Protein AF-H1UV78-F1 (afdb_monomer_lite)

Radius of gyration: 22.27 Å; chains: 1; bounding box: 60×38×51 Å

Foldseek 3Di:
DDPVLQKDADDPVPDDDAPQQDQPDPSGKIFHFPLSLQLVVLVVVVVVVVCCLVPDPDDNVQDPVNDPDDPVNVVVVSVVVNVVCVVVPRRFTQIDGPDGSPPPRTDDDDDDCVVVVVVCVLQDQFPDDDDDPPPDDTGGDPCVSNPDNDDPVRNVPDPD

Structure (mmCIF, N/CA/C/O backbone):
data_AF-H1UV78-F1
#
_entry.id   AF-H1UV78-F1
#
loop_
_atom_site.group_PDB
_atom_site.id
_atom_site.type_symbol
_atom_site.label_atom_id
_atom_site.label_alt_id
_atom_site.label_comp_id
_atom_site.label_asym_id
_atom_site.label_entity_id
_atom_site.label_seq_id
_atom_site.pdbx_PDB_ins_code
_atom_site.Cartn_x
_atom_site.Cartn_y
_atom_site.Cartn_z
_atom_site.occupancy
_atom_site.B_iso_or_equiv
_atom_site.auth_seq_id
_atom_site.auth_comp_id
_atom_site.auth_asym_id
_atom_site.auth_atom_id
_atom_site.pdbx_PDB_model_num
ATOM 1 N N . MET A 1 1 ? 15.532 -3.246 5.639 1.00 78.56 1 MET A N 1
ATOM 2 C CA . MET A 1 1 ? 15.891 -2.815 4.268 1.00 78.56 1 MET A CA 1
ATOM 3 C C . MET A 1 1 ? 17.252 -3.389 3.909 1.00 78.56 1 MET A C 1
ATOM 5 O O . MET A 1 1 ? 18.094 -3.416 4.802 1.00 78.56 1 MET A O 1
ATOM 9 N N . PRO A 1 2 ? 17.474 -3.851 2.664 1.00 84.12 2 PRO A N 1
ATOM 10 C CA . PRO A 1 2 ? 18.789 -4.313 2.221 1.00 84.12 2 PRO A CA 1
ATOM 11 C C . PRO A 1 2 ? 19.801 -3.158 2.177 1.00 84.12 2 PRO A C 1
ATOM 13 O O . PRO A 1 2 ? 19.423 -1.979 2.207 1.00 84.12 2 PRO A O 1
ATOM 16 N N . LEU A 1 3 ? 21.091 -3.496 2.073 1.00 88.44 3 LEU A N 1
ATOM 17 C CA . LEU A 1 3 ? 22.138 -2.515 1.772 1.00 88.44 3 LEU A CA 1
ATOM 18 C C . LEU A 1 3 ? 21.768 -1.725 0.504 1.00 88.44 3 LEU A C 1
ATOM 20 O O . LEU A 1 3 ? 21.131 -2.249 -0.407 1.00 88.44 3 LEU A O 1
ATOM 24 N N . GLY A 1 4 ? 22.100 -0.433 0.480 1.00 86.25 4 GLY A N 1
ATOM 25 C CA . GLY A 1 4 ? 21.689 0.469 -0.603 1.00 86.25 4 GLY A CA 1
ATOM 26 C C . GLY A 1 4 ? 20.214 0.890 -0.563 1.00 86.25 4 GLY A C 1
ATOM 27 O O . GLY A 1 4 ? 19.775 1.622 -1.440 1.00 86.25 4 GLY A O 1
ATOM 28 N N . ARG A 1 5 ? 19.439 0.479 0.456 1.00 88.38 5 ARG A N 1
ATOM 29 C CA . ARG A 1 5 ? 18.028 0.873 0.660 1.00 88.38 5 ARG A CA 1
ATOM 30 C C . ARG A 1 5 ? 17.091 0.477 -0.491 1.00 88.38 5 ARG A C 1
ATOM 32 O O . ARG A 1 5 ? 15.990 0.998 -0.563 1.00 88.38 5 ARG A O 1
ATOM 39 N N . GLY A 1 6 ? 17.503 -0.456 -1.353 1.00 87.44 6 GLY A N 1
ATOM 40 C CA . GLY A 1 6 ? 16.738 -0.869 -2.535 1.00 87.44 6 GLY A CA 1
ATOM 41 C C . GLY A 1 6 ? 16.833 0.089 -3.727 1.00 87.44 6 GLY A C 1
ATOM 42 O O . GLY A 1 6 ? 16.040 -0.038 -4.660 1.00 87.44 6 GLY A O 1
ATOM 43 N N . LEU A 1 7 ? 17.799 1.015 -3.696 1.00 86.44 7 LEU A N 1
ATOM 44 C CA . LEU A 1 7 ? 18.236 1.777 -4.861 1.00 86.44 7 LEU A CA 1
ATOM 45 C C . LEU A 1 7 ? 19.085 0.891 -5.771 1.00 86.44 7 LEU A C 1
ATOM 47 O O . LEU A 1 7 ? 20.021 0.234 -5.313 1.00 86.44 7 LEU A O 1
ATOM 51 N N . VAL A 1 8 ? 18.778 0.916 -7.061 1.00 85.81 8 VAL A N 1
ATOM 52 C CA . VAL A 1 8 ? 19.471 0.142 -8.089 1.00 85.81 8 VAL A CA 1
ATOM 53 C C . VAL A 1 8 ? 19.917 1.036 -9.237 1.00 85.81 8 VAL A C 1
ATOM 55 O O . VAL A 1 8 ? 19.320 2.075 -9.523 1.00 85.81 8 VAL A O 1
ATOM 58 N N . MET A 1 9 ? 20.984 0.605 -9.901 1.00 83.88 9 MET A N 1
ATOM 59 C CA . MET A 1 9 ? 21.423 1.168 -11.171 1.00 83.88 9 MET A CA 1
ATOM 60 C C . MET A 1 9 ? 20.539 0.645 -12.301 1.00 83.88 9 MET A C 1
ATOM 62 O O . MET A 1 9 ? 20.244 -0.547 -12.358 1.00 83.88 9 MET A O 1
ATOM 66 N N . VAL A 1 10 ? 20.148 1.529 -13.214 1.00 76.38 10 VAL A N 1
ATOM 67 C CA . VAL A 1 10 ? 19.305 1.215 -14.367 1.00 76.38 10 VAL A CA 1
ATOM 68 C C . VAL A 1 10 ? 20.146 1.318 -15.637 1.00 76.38 10 VAL A C 1
ATOM 70 O O . VAL A 1 10 ? 20.710 2.368 -15.941 1.00 76.38 10 VAL A O 1
ATOM 73 N N . ASN A 1 11 ? 20.242 0.212 -16.379 1.00 68.62 11 ASN A N 1
ATOM 74 C CA . ASN A 1 11 ? 20.959 0.131 -17.655 1.00 68.62 11 ASN A CA 1
ATOM 75 C C . ASN A 1 11 ? 19.970 0.018 -18.835 1.00 68.62 11 ASN A C 1
ATOM 77 O O . ASN A 1 11 ? 18.869 -0.504 -18.671 1.00 68.62 11 ASN A O 1
ATOM 81 N N . ARG A 1 12 ? 20.386 0.452 -20.035 1.00 60.41 12 ARG A N 1
ATOM 82 C CA . ARG A 1 12 ? 19.584 0.527 -21.278 1.00 60.41 12 ARG A CA 1
ATOM 83 C C . ARG A 1 12 ? 18.945 -0.796 -21.704 1.00 60.41 12 ARG A C 1
ATOM 85 O O . ARG A 1 12 ? 17.965 -0.780 -22.430 1.00 60.41 12 ARG A O 1
ATOM 92 N N . THR A 1 13 ? 19.511 -1.929 -21.305 1.00 59.31 13 THR A N 1
ATOM 93 C CA . THR A 1 13 ? 19.065 -3.258 -21.745 1.00 59.31 13 THR A CA 1
ATOM 94 C C . THR A 1 13 ? 17.931 -3.840 -20.902 1.00 59.31 13 THR A C 1
ATOM 96 O O . THR A 1 13 ? 17.348 -4.843 -21.302 1.00 59.31 13 THR A O 1
ATOM 99 N N . GLY A 1 14 ? 17.639 -3.254 -19.734 1.00 57.94 14 GLY A N 1
ATOM 100 C CA . GLY A 1 14 ? 16.737 -3.845 -18.740 1.00 57.94 14 GLY A CA 1
ATOM 101 C C . GLY A 1 14 ? 15.337 -3.238 -18.664 1.00 57.94 14 GLY A C 1
ATOM 102 O O . GLY A 1 14 ? 14.478 -3.832 -18.021 1.00 57.94 14 GLY A O 1
ATOM 103 N N . LEU A 1 15 ? 15.092 -2.078 -19.280 1.00 64.25 15 LEU A N 1
ATOM 104 C CA . LEU A 1 15 ? 13.792 -1.402 -19.251 1.00 64.25 15 LEU A CA 1
ATOM 105 C C . LEU A 1 15 ? 13.468 -0.822 -20.637 1.00 64.25 15 LEU A C 1
ATOM 107 O O . LEU A 1 15 ? 14.372 -0.276 -21.274 1.00 64.25 15 LEU A O 1
ATOM 111 N N . PRO A 1 16 ? 12.211 -0.920 -21.111 1.00 64.44 16 PRO A N 1
ATOM 112 C CA . PRO A 1 16 ? 11.776 -0.225 -22.323 1.00 64.44 16 PRO A CA 1
ATOM 113 C C . PRO A 1 16 ? 11.930 1.297 -22.164 1.00 64.44 16 PRO A C 1
ATOM 115 O O . PRO A 1 16 ? 12.086 1.799 -21.049 1.00 64.44 16 PRO A O 1
ATOM 118 N N . GLU A 1 17 ? 11.883 2.048 -23.268 1.00 66.62 17 GLU A N 1
ATOM 119 C CA . GLU A 1 17 ? 11.809 3.510 -23.192 1.00 66.62 17 GLU A CA 1
ATOM 120 C C . GLU A 1 17 ? 10.571 3.912 -22.384 1.00 66.62 17 GLU A C 1
ATOM 122 O O . GLU A 1 17 ? 9.438 3.611 -22.758 1.00 66.62 17 GLU A O 1
ATOM 127 N N . MET A 1 18 ? 10.805 4.563 -21.247 1.00 69.06 18 MET A N 1
ATOM 128 C CA . MET A 1 18 ? 9.764 4.972 -20.317 1.00 69.06 18 MET A CA 1
ATOM 129 C C . MET A 1 18 ? 9.799 6.496 -20.121 1.00 69.06 18 MET A C 1
ATOM 131 O O . MET A 1 18 ? 10.889 7.078 -20.057 1.00 69.06 18 MET A O 1
ATOM 135 N N . PRO A 1 19 ? 8.637 7.165 -20.003 1.00 69.38 19 PRO A N 1
ATOM 136 C CA . PRO A 1 19 ? 8.569 8.619 -19.856 1.00 69.38 19 PRO A CA 1
ATOM 137 C C . PRO A 1 19 ? 9.396 9.144 -18.670 1.00 69.38 19 PRO A C 1
ATOM 139 O O . PRO A 1 19 ? 9.213 8.715 -17.542 1.00 69.38 19 PRO A O 1
ATOM 142 N N . GLY A 1 20 ? 10.288 10.112 -18.891 1.00 70.62 20 GLY A N 1
ATOM 143 C CA . GLY A 1 20 ? 11.058 10.753 -17.811 1.00 70.62 20 GLY A CA 1
ATOM 144 C C . GLY A 1 20 ? 12.312 9.999 -17.340 1.00 70.62 20 GLY A C 1
ATOM 145 O O . GLY A 1 20 ? 13.004 10.485 -16.443 1.00 70.62 20 GLY A O 1
ATOM 146 N N . LEU A 1 21 ? 12.649 8.854 -17.945 1.00 73.06 21 LEU A N 1
ATOM 147 C CA . LEU A 1 21 ? 13.924 8.174 -17.711 1.00 73.06 21 LEU A CA 1
ATOM 148 C C . LEU A 1 21 ? 15.064 8.917 -18.433 1.00 73.06 21 LEU A C 1
ATOM 150 O O . LEU A 1 21 ? 15.187 8.851 -19.655 1.00 73.06 21 LEU A O 1
ATOM 154 N N . ASN A 1 22 ? 15.933 9.603 -17.684 1.00 72.88 22 ASN A N 1
ATOM 155 C CA . ASN A 1 22 ? 17.093 10.294 -18.254 1.00 72.88 22 ASN A CA 1
ATOM 156 C C . ASN A 1 22 ? 18.362 9.423 -18.204 1.00 72.88 22 ASN A C 1
ATOM 158 O O . ASN A 1 22 ? 19.088 9.388 -17.209 1.00 72.88 22 ASN A O 1
ATOM 162 N N . MET A 1 23 ? 18.656 8.755 -19.321 1.00 72.25 23 MET A N 1
ATOM 163 C CA . MET A 1 23 ? 19.845 7.908 -19.486 1.00 72.25 23 MET A CA 1
ATOM 164 C C . MET A 1 23 ? 21.146 8.684 -19.753 1.00 72.25 23 MET A C 1
ATOM 166 O O . MET A 1 23 ? 22.204 8.065 -19.857 1.00 72.25 23 MET A O 1
ATOM 170 N N . SER A 1 24 ? 21.089 10.013 -19.874 1.00 72.25 24 SER A N 1
ATOM 171 C CA . SER A 1 24 ? 22.246 10.873 -20.175 1.00 72.25 24 SER A CA 1
ATOM 172 C C . SER A 1 24 ? 23.005 11.336 -18.924 1.00 72.25 24 SER A C 1
ATOM 174 O O . SER A 1 24 ? 24.003 12.045 -19.034 1.00 72.25 24 SER A O 1
ATOM 176 N N . SER A 1 25 ? 22.550 10.950 -17.727 1.00 67.00 25 SER A N 1
ATOM 177 C CA . SER A 1 25 ? 23.242 11.236 -16.466 1.00 67.00 25 SER A CA 1
ATOM 178 C C . SER A 1 25 ? 24.658 10.623 -16.452 1.00 67.00 25 SER A C 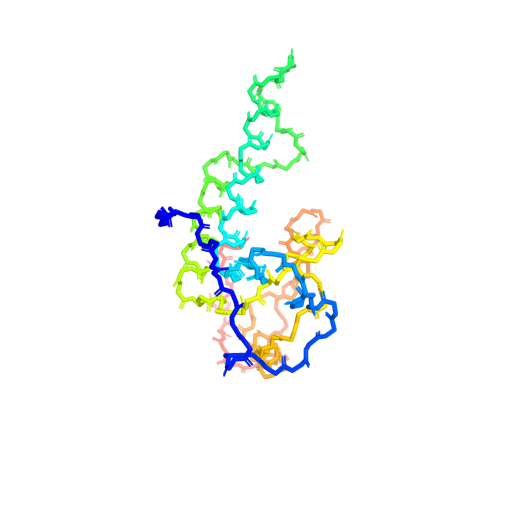1
ATOM 180 O O . SER A 1 25 ? 24.796 9.439 -16.766 1.00 67.00 25 SER A O 1
ATOM 182 N N . PRO A 1 26 ? 25.709 11.352 -16.010 1.00 56.94 26 PRO A N 1
ATOM 183 C CA . PRO A 1 26 ? 27.086 10.839 -15.927 1.00 56.94 26 PRO A CA 1
ATOM 184 C C . PRO A 1 26 ? 27.245 9.607 -15.030 1.00 56.94 26 PRO A C 1
ATOM 186 O O . PRO A 1 26 ? 28.194 8.843 -15.172 1.00 56.94 26 PRO A O 1
ATOM 189 N N . ARG A 1 27 ? 26.319 9.424 -14.082 1.00 58.56 27 ARG A N 1
ATOM 190 C CA . ARG A 1 27 ? 26.265 8.260 -13.194 1.00 58.56 27 ARG A CA 1
ATOM 191 C C . ARG A 1 27 ? 25.358 7.151 -13.725 1.00 58.56 27 ARG A C 1
ATOM 193 O O . ARG A 1 27 ? 25.214 6.159 -13.034 1.00 58.56 27 ARG A O 1
ATOM 200 N N . GLY A 1 28 ? 24.758 7.293 -14.907 1.00 65.44 28 GLY A N 1
ATOM 201 C CA . GLY A 1 28 ? 23.647 6.460 -15.369 1.00 65.44 28 GLY A CA 1
ATOM 202 C C . GLY A 1 28 ? 22.326 6.818 -14.679 1.00 65.44 28 GLY A C 1
ATOM 203 O O . GLY A 1 28 ? 22.278 7.675 -13.790 1.00 65.44 28 GLY A O 1
ATOM 204 N N . ALA A 1 29 ? 21.239 6.170 -15.100 1.00 76.12 29 ALA A N 1
ATOM 205 C CA . ALA A 1 29 ? 19.966 6.263 -14.399 1.00 76.12 29 ALA A CA 1
ATOM 206 C C . ALA A 1 29 ? 19.996 5.372 -13.147 1.00 76.12 29 ALA A C 1
ATOM 208 O 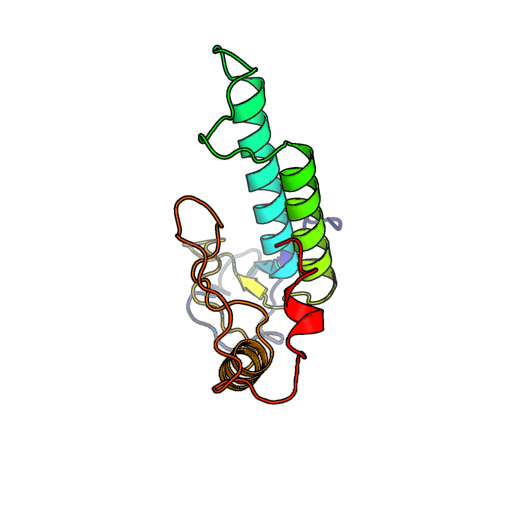O . ALA A 1 29 ? 20.606 4.303 -13.135 1.00 76.12 29 ALA A O 1
ATOM 209 N N . SER A 1 30 ? 19.333 5.809 -12.082 1.00 80.56 30 SER A N 1
ATOM 210 C CA . SER A 1 30 ? 19.127 5.009 -10.872 1.00 80.56 30 SER A CA 1
ATOM 211 C C . SER A 1 30 ? 17.655 5.037 -10.499 1.00 80.56 30 SER A C 1
ATOM 213 O O . SER A 1 30 ? 16.937 5.939 -10.928 1.00 80.56 30 SER A O 1
ATOM 215 N N . GLY A 1 31 ? 17.190 4.065 -9.726 1.00 83.44 31 GLY A N 1
ATOM 216 C CA . GLY A 1 31 ? 15.792 3.990 -9.322 1.00 83.44 31 GLY A CA 1
ATOM 217 C C . GLY A 1 31 ? 15.596 3.226 -8.028 1.00 83.44 31 GLY A C 1
ATOM 218 O O . GLY A 1 31 ? 16.473 2.474 -7.603 1.00 83.44 31 GLY A O 1
ATOM 219 N N . TRP A 1 32 ? 14.450 3.432 -7.393 1.00 86.38 32 TRP A N 1
ATOM 220 C CA . TRP A 1 32 ? 13.998 2.582 -6.298 1.00 86.38 32 TRP A CA 1
ATOM 221 C C . TRP A 1 32 ? 13.272 1.370 -6.861 1.00 86.38 32 TRP A C 1
ATOM 223 O O . TRP A 1 32 ? 12.548 1.475 -7.842 1.00 86.38 32 TRP A O 1
ATOM 233 N N . THR A 1 33 ? 13.416 0.222 -6.215 1.00 88.88 33 THR A N 1
ATOM 234 C CA . THR A 1 33 ? 12.422 -0.846 -6.383 1.00 88.88 33 THR A CA 1
ATOM 235 C C . THR A 1 33 ? 11.140 -0.463 -5.638 1.00 88.88 33 THR A C 1
ATOM 237 O O . THR A 1 33 ? 11.214 0.080 -4.531 1.00 88.88 33 THR A O 1
ATOM 240 N N . GLY A 1 34 ? 9.971 -0.745 -6.217 1.00 90.19 34 GLY A N 1
ATOM 241 C CA . GLY A 1 34 ? 8.667 -0.382 -5.654 1.00 90.19 34 GLY A CA 1
ATOM 242 C C . GLY A 1 34 ? 8.494 -0.875 -4.217 1.00 90.19 34 GLY A C 1
ATOM 243 O O . GLY A 1 34 ? 8.142 -0.096 -3.338 1.00 90.19 34 GLY A O 1
ATOM 244 N N . ILE A 1 35 ? 8.876 -2.122 -3.924 1.00 93.88 35 ILE A N 1
ATOM 245 C CA . ILE A 1 35 ? 8.877 -2.690 -2.567 1.00 93.88 35 ILE A CA 1
ATOM 246 C C . ILE A 1 35 ? 9.725 -1.862 -1.598 1.00 93.88 35 ILE A C 1
ATOM 248 O O . ILE A 1 35 ? 9.318 -1.609 -0.464 1.00 93.88 35 ILE A O 1
ATOM 252 N N . ALA A 1 36 ? 10.906 -1.420 -2.027 1.00 93.44 36 ALA A N 1
ATOM 253 C CA . ALA A 1 36 ? 11.777 -0.625 -1.181 1.00 93.44 36 ALA A CA 1
ATOM 254 C C . ALA A 1 36 ? 11.175 0.756 -0.905 1.00 93.44 36 ALA A C 1
ATOM 256 O O . ALA A 1 36 ? 11.226 1.234 0.230 1.00 93.44 36 ALA A O 1
ATOM 257 N N . HIS A 1 37 ? 10.564 1.370 -1.918 1.00 91.31 37 HIS A N 1
ATOM 258 C CA . HIS A 1 37 ? 9.897 2.653 -1.761 1.00 91.31 37 HIS A CA 1
ATOM 259 C C . HIS A 1 37 ? 8.641 2.540 -0.876 1.00 91.31 37 HIS A C 1
ATOM 261 O O . HIS A 1 37 ? 8.474 3.323 0.056 1.00 91.31 37 HIS A O 1
ATOM 267 N N . GLN A 1 38 ? 7.820 1.503 -1.062 1.00 94.38 38 GLN A N 1
ATOM 268 C CA . GLN A 1 38 ? 6.644 1.211 -0.233 1.00 94.38 38 GLN A CA 1
ATOM 269 C C . GLN A 1 38 ? 7.013 1.005 1.242 1.00 94.38 38 GLN A C 1
ATOM 271 O O . GLN A 1 38 ? 6.399 1.606 2.124 1.00 94.38 38 GLN A O 1
ATOM 276 N N . LEU A 1 39 ? 8.046 0.202 1.528 1.00 95.94 39 LEU A N 1
ATOM 277 C CA . LEU A 1 39 ? 8.527 -0.016 2.897 1.00 95.94 39 LEU A CA 1
ATOM 278 C C . LEU A 1 39 ? 9.117 1.258 3.515 1.00 95.94 39 LEU A C 1
ATOM 280 O O . LEU A 1 39 ? 8.913 1.504 4.706 1.00 95.94 39 LEU A O 1
ATOM 284 N N . HIS A 1 40 ? 9.827 2.069 2.723 1.00 93.12 40 HIS A N 1
ATOM 285 C CA . HIS A 1 40 ? 10.327 3.369 3.166 1.00 93.12 40 HIS A CA 1
ATOM 286 C C . HIS A 1 40 ? 9.170 4.283 3.584 1.00 93.12 40 HIS A C 1
ATOM 288 O O . HIS A 1 40 ? 9.169 4.775 4.711 1.00 93.12 40 HIS A O 1
ATOM 294 N N . CYS A 1 41 ? 8.160 4.449 2.728 1.00 92.38 41 CYS A N 1
ATOM 295 C CA . CYS A 1 41 ? 6.989 5.275 3.014 1.00 92.38 41 CYS A CA 1
ATOM 296 C C . CYS A 1 41 ? 6.215 4.769 4.237 1.00 92.38 41 CYS A C 1
ATOM 298 O O . CYS A 1 41 ? 5.896 5.556 5.129 1.00 92.38 41 CYS A O 1
ATOM 300 N N . LEU A 1 42 ? 5.975 3.458 4.335 1.00 96.12 42 LEU A N 1
ATOM 301 C CA . LEU A 1 42 ? 5.279 2.865 5.477 1.00 96.12 42 LEU A CA 1
ATOM 302 C C . LEU A 1 42 ? 5.992 3.183 6.798 1.00 96.12 42 LEU A C 1
ATOM 304 O O . LEU A 1 42 ? 5.363 3.655 7.745 1.00 96.12 42 LEU A O 1
ATOM 308 N N . TYR A 1 43 ? 7.311 2.986 6.850 1.00 94.62 43 TYR A N 1
ATOM 309 C CA . TYR A 1 43 ? 8.094 3.286 8.046 1.00 94.62 43 TYR A CA 1
ATOM 310 C C . TYR A 1 43 ? 8.133 4.790 8.356 1.00 94.62 43 TYR A C 1
ATOM 312 O O . TYR A 1 43 ? 8.006 5.173 9.518 1.00 94.62 43 TYR A O 1
ATOM 320 N N . SER A 1 44 ? 8.246 5.644 7.334 1.00 93.56 44 SER A N 1
ATOM 321 C CA . SER A 1 44 ? 8.224 7.103 7.494 1.00 93.56 44 SER A CA 1
ATOM 322 C C . SER A 1 44 ? 6.906 7.593 8.101 1.00 93.56 44 SER A C 1
ATOM 324 O O . SER A 1 44 ? 6.933 8.414 9.015 1.00 93.56 44 SER A O 1
ATOM 326 N N . THR A 1 45 ? 5.756 7.053 7.672 1.00 94.94 45 THR A N 1
ATOM 327 C CA . THR A 1 45 ? 4.452 7.413 8.269 1.00 94.94 45 THR A CA 1
ATOM 3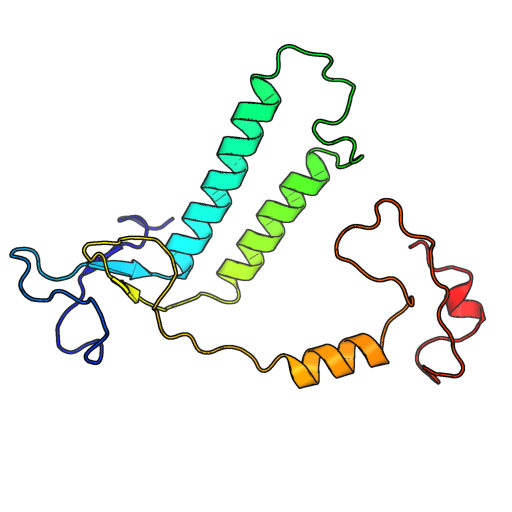28 C C . THR A 1 45 ? 4.346 6.984 9.731 1.00 94.94 45 THR A C 1
ATOM 330 O O . THR A 1 45 ? 3.894 7.767 10.565 1.00 94.94 45 THR A O 1
ATOM 333 N N . LYS A 1 46 ? 4.826 5.776 10.062 1.00 93.50 46 LYS A N 1
ATOM 334 C CA . LYS A 1 46 ? 4.897 5.294 11.446 1.00 93.50 46 LYS A CA 1
ATOM 335 C C . LYS A 1 46 ? 5.755 6.219 12.308 1.00 93.50 46 LYS A C 1
ATOM 337 O O . LYS A 1 46 ? 5.341 6.590 13.402 1.00 93.50 46 LYS A O 1
ATOM 342 N N . HIS A 1 47 ? 6.937 6.597 11.821 1.00 90.31 47 HIS A N 1
ATOM 343 C CA . HIS A 1 47 ? 7.853 7.467 12.558 1.00 90.31 47 HIS A CA 1
ATOM 344 C C . HIS A 1 47 ? 7.240 8.848 12.808 1.00 90.31 47 HIS A C 1
ATOM 346 O O . HIS A 1 47 ? 7.176 9.286 13.951 1.00 90.31 47 HIS A O 1
ATOM 352 N N . ALA A 1 48 ? 6.698 9.482 11.763 1.00 90.06 48 ALA A N 1
ATOM 353 C CA . ALA A 1 48 ? 6.051 10.786 11.874 1.00 90.06 48 ALA A CA 1
ATOM 354 C C . ALA A 1 48 ? 4.857 10.765 12.843 1.00 90.06 48 ALA A C 1
ATOM 356 O O . ALA A 1 48 ? 4.678 11.696 13.627 1.00 90.06 48 ALA A O 1
ATOM 357 N N . PHE A 1 49 ? 4.059 9.689 12.839 1.00 89.94 49 PHE A N 1
ATOM 358 C CA . PHE A 1 49 ? 2.983 9.519 13.815 1.00 89.94 49 PHE A CA 1
ATOM 359 C C . PHE A 1 49 ? 3.517 9.483 15.251 1.00 89.94 49 PHE A C 1
ATOM 361 O O . PHE A 1 49 ? 2.970 10.162 16.116 1.00 89.94 49 PHE A O 1
ATOM 368 N N . TYR A 1 50 ? 4.576 8.714 15.518 1.00 86.94 50 TYR A N 1
ATOM 369 C CA . TYR A 1 50 ? 5.137 8.614 16.864 1.00 86.94 50 TYR A CA 1
ATOM 370 C C . TYR A 1 50 ? 5.805 9.907 17.330 1.00 86.94 50 TYR A C 1
ATOM 372 O O . TYR A 1 50 ? 5.656 10.264 18.499 1.00 86.94 50 TYR A O 1
ATOM 380 N N . ASP A 1 51 ? 6.455 10.641 16.426 1.00 87.38 51 ASP A N 1
ATOM 381 C CA . ASP A 1 51 ? 6.983 11.973 16.722 1.00 87.38 51 ASP A CA 1
ATOM 382 C C . ASP A 1 51 ? 5.855 12.912 17.169 1.00 87.38 51 ASP A C 1
ATOM 384 O O . ASP A 1 51 ? 5.974 13.581 18.194 1.00 87.38 51 ASP A O 1
ATOM 388 N N . LEU A 1 52 ? 4.723 12.918 16.456 1.00 84.75 52 LEU A N 1
ATOM 389 C CA . LEU A 1 52 ? 3.542 13.702 16.833 1.00 84.75 52 LEU A CA 1
ATOM 390 C C . LEU A 1 52 ? 2.908 13.211 18.141 1.00 84.75 52 LEU A C 1
ATOM 392 O O . LEU A 1 52 ? 2.520 14.022 18.983 1.00 84.75 52 LEU A O 1
ATOM 396 N N . TYR A 1 53 ? 2.805 11.893 18.325 1.00 82.94 53 TYR A N 1
ATOM 397 C CA . TYR A 1 53 ? 2.185 11.283 19.498 1.00 82.94 53 TYR A CA 1
ATOM 398 C C . TYR A 1 53 ? 2.952 11.619 20.782 1.00 82.94 53 TYR A C 1
ATOM 400 O O . TYR A 1 53 ? 2.354 12.040 21.774 1.00 82.94 53 TYR A O 1
ATOM 408 N N . TYR A 1 54 ? 4.279 11.458 20.771 1.00 81.69 54 TYR A N 1
ATOM 409 C CA . TYR A 1 54 ? 5.109 11.661 21.959 1.00 81.69 54 TYR A CA 1
ATOM 410 C C . TYR A 1 54 ? 5.445 13.130 22.232 1.00 81.69 54 TYR A C 1
ATOM 412 O O . TYR A 1 54 ? 5.531 13.499 23.405 1.00 81.69 54 TYR A O 1
ATOM 420 N N . ASN A 1 55 ? 5.560 13.975 21.200 1.00 82.62 55 ASN A N 1
ATOM 421 C CA . ASN A 1 55 ? 5.803 15.416 21.368 1.00 82.62 55 ASN A CA 1
ATOM 422 C C . ASN A 1 55 ? 4.535 16.220 21.705 1.00 82.62 55 ASN A C 1
ATOM 424 O O . ASN A 1 55 ? 4.581 17.447 21.810 1.00 82.62 55 ASN A O 1
ATOM 428 N N . ARG A 1 56 ? 3.391 15.557 21.896 1.00 78.81 56 ARG A N 1
ATOM 429 C CA . ARG A 1 56 ? 2.142 16.208 22.295 1.00 78.81 56 ARG A CA 1
ATOM 430 C C . ARG A 1 56 ? 2.237 16.747 23.730 1.00 78.81 56 ARG A C 1
ATOM 432 O O . ARG A 1 56 ? 2.510 16.003 24.670 1.00 78.81 56 ARG A O 1
ATOM 439 N N . THR A 1 57 ? 1.928 18.033 23.900 1.00 72.62 57 THR A N 1
ATOM 440 C CA . THR A 1 57 ? 1.965 18.762 25.186 1.00 72.62 57 THR A CA 1
ATOM 441 C C . THR A 1 57 ? 0.650 18.727 25.980 1.00 72.62 57 THR A C 1
ATOM 443 O O . THR A 1 57 ? 0.587 19.275 27.076 1.00 72.62 57 THR A O 1
ATOM 446 N N . GLY A 1 58 ? -0.403 18.100 25.444 1.00 69.75 58 GLY A N 1
ATOM 447 C CA . GLY A 1 58 ? -1.740 18.042 26.051 1.00 69.75 58 GLY A CA 1
ATOM 448 C C . GLY A 1 58 ? -2.060 16.737 26.789 1.00 69.75 58 GLY A C 1
ATOM 449 O O . GLY A 1 58 ? -1.205 15.871 26.964 1.00 69.75 58 GLY A O 1
ATOM 450 N N . ASP A 1 59 ? -3.327 16.591 27.187 1.00 70.81 59 ASP A N 1
ATOM 451 C CA . ASP A 1 59 ? -3.851 15.405 27.869 1.00 70.81 59 ASP A CA 1
ATOM 452 C C . ASP A 1 59 ? -3.643 14.126 27.036 1.00 70.81 59 ASP A C 1
ATOM 454 O O . ASP A 1 59 ? -4.230 13.946 25.964 1.00 70.81 59 ASP A O 1
ATOM 458 N N . LYS A 1 60 ? -2.786 13.236 27.549 1.00 70.25 60 LY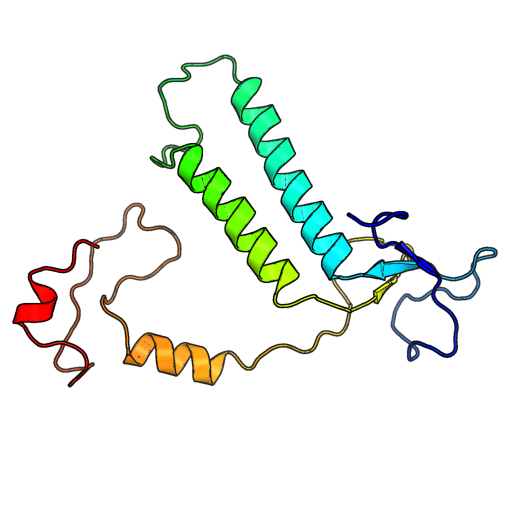S A N 1
ATOM 459 C CA . LYS A 1 60 ? -2.433 11.952 26.928 1.00 70.25 60 LYS A CA 1
ATOM 460 C C . LYS A 1 60 ? -3.512 10.881 27.113 1.00 70.25 60 LYS A C 1
ATOM 462 O O . LYS A 1 60 ? -3.390 9.816 26.519 1.00 70.25 60 LYS A O 1
ATOM 467 N N . THR A 1 61 ? -4.542 11.147 27.919 1.00 69.50 61 THR A N 1
ATOM 468 C CA . THR A 1 61 ? -5.675 10.232 28.127 1.00 69.50 61 THR A CA 1
ATOM 469 C C . THR A 1 61 ? -6.733 10.350 27.029 1.00 69.50 61 THR A C 1
ATOM 471 O O . THR A 1 61 ? -7.484 9.406 26.799 1.00 69.50 61 THR A O 1
ATOM 474 N N . GLN A 1 62 ? -6.754 11.468 26.293 1.00 69.75 62 GLN A N 1
ATOM 475 C CA . GLN A 1 62 ? -7.651 11.666 25.157 1.00 69.75 62 GLN A CA 1
ATOM 476 C C . GLN A 1 62 ? -7.022 11.143 23.856 1.00 69.75 62 GLN A C 1
ATOM 478 O O . GLN A 1 62 ? -5.872 11.500 23.553 1.00 69.75 62 GLN A O 1
ATOM 483 N N . PRO A 1 63 ? -7.757 10.361 23.044 1.00 68.38 63 PRO A N 1
ATOM 484 C CA . PRO A 1 63 ? -7.258 9.873 21.763 1.00 68.38 63 PRO A CA 1
ATOM 485 C C . PRO A 1 63 ? -6.896 11.027 20.819 1.00 68.38 63 PRO A C 1
ATOM 487 O O . PRO A 1 63 ? -7.584 12.045 20.763 1.00 68.38 63 PRO A O 1
ATOM 490 N N . LEU A 1 64 ? -5.816 10.856 20.048 1.00 68.31 64 LEU A N 1
ATOM 491 C CA . LEU A 1 64 ? -5.238 11.921 19.214 1.00 68.31 64 LEU A CA 1
ATOM 492 C C . LEU A 1 64 ? -6.166 12.412 18.091 1.00 68.31 64 LEU A C 1
ATOM 494 O O . LEU A 1 64 ? -6.091 13.578 17.720 1.00 68.31 64 LEU A O 1
ATOM 498 N N . PHE A 1 65 ? -7.048 11.548 17.580 1.00 67.00 65 PHE A N 1
ATOM 499 C CA . PHE A 1 65 ? -7.972 11.879 16.486 1.00 67.00 65 PHE A CA 1
ATOM 500 C C . PHE A 1 65 ? -9.451 11.668 16.847 1.00 67.00 65 PHE A C 1
ATOM 502 O O . PHE A 1 65 ? -10.275 11.512 15.954 1.00 67.00 65 PHE A O 1
ATOM 509 N N . GLY A 1 66 ? -9.806 11.592 18.138 1.00 61.16 66 GLY A N 1
ATOM 510 C CA . GLY A 1 66 ? -11.190 11.297 18.563 1.00 61.16 66 GLY A CA 1
ATOM 511 C C . GLY A 1 66 ? -11.677 9.888 18.189 1.00 61.16 66 GLY A C 1
ATOM 512 O O . GLY A 1 66 ? -12.822 9.526 18.432 1.00 61.16 66 GLY A O 1
ATOM 513 N N . VAL A 1 67 ? -10.792 9.083 17.612 1.00 59.75 67 VAL A N 1
ATOM 514 C CA . VAL A 1 67 ? -11.003 7.684 17.271 1.00 59.75 67 VAL A CA 1
ATOM 515 C C . VAL A 1 67 ? -10.370 6.857 18.384 1.00 59.75 67 VAL A C 1
ATOM 517 O O . VAL A 1 67 ? -9.211 7.082 18.731 1.00 59.75 67 VAL A O 1
ATOM 520 N N . GLY A 1 68 ? -11.108 5.912 18.965 1.00 57.78 68 GLY A N 1
ATOM 521 C CA . GLY A 1 68 ? -10.630 5.039 20.050 1.00 57.78 68 GLY A CA 1
ATOM 522 C C . GLY A 1 68 ? -9.542 4.041 19.628 1.00 57.78 68 GLY A C 1
ATOM 523 O O . GLY A 1 68 ? -9.455 2.954 20.190 1.00 57.78 68 GLY A O 1
ATOM 524 N N . TRP A 1 69 ? -8.741 4.368 18.611 1.00 62.53 69 TRP A N 1
ATOM 525 C CA . TRP A 1 69 ? -7.679 3.513 18.108 1.00 62.53 69 TRP A CA 1
ATOM 526 C C . TRP A 1 69 ? -6.540 3.511 19.113 1.00 62.53 69 TRP A C 1
ATOM 528 O O . TRP A 1 69 ? -5.822 4.497 19.292 1.00 62.53 69 TRP A O 1
ATOM 538 N N . GLN A 1 70 ? -6.400 2.378 19.785 1.00 71.19 70 GLN A N 1
ATOM 539 C CA . GLN A 1 70 ? -5.315 2.140 20.717 1.00 71.19 70 GLN A CA 1
ATOM 540 C C . GLN A 1 70 ? -4.007 1.985 19.927 1.00 71.19 70 GLN A C 1
ATOM 542 O O . GLN A 1 70 ? -4.001 1.466 18.808 1.00 71.19 70 GLN A O 1
ATOM 547 N N . LEU A 1 71 ? -2.884 2.434 20.499 1.00 78.50 71 LEU A N 1
ATOM 548 C CA . LEU A 1 71 ? -1.553 2.340 19.876 1.00 78.50 71 LEU A CA 1
ATOM 549 C C . LEU A 1 71 ? -1.209 0.921 19.400 1.00 78.50 71 LEU A C 1
ATOM 551 O O . LEU A 1 71 ? -0.496 0.752 18.412 1.00 78.50 71 LEU A O 1
ATOM 555 N N . GLU A 1 72 ? -1.713 -0.089 20.105 1.00 82.19 72 GLU A N 1
ATOM 556 C CA . GLU A 1 72 ? -1.578 -1.495 19.737 1.00 82.19 72 GLU A CA 1
ATOM 557 C C . GLU A 1 72 ? -2.189 -1.792 18.362 1.00 82.19 72 GLU A C 1
ATOM 559 O O . GLU A 1 72 ? -1.522 -2.387 17.516 1.00 82.19 72 GLU A O 1
ATOM 564 N N . HIS A 1 73 ? -3.401 -1.295 18.096 1.00 84.12 73 HIS A N 1
ATOM 565 C CA . HIS A 1 73 ? -4.081 -1.489 16.817 1.00 84.12 73 HIS A CA 1
ATOM 566 C C . HIS A 1 73 ? -3.272 -0.862 15.672 1.00 84.12 73 HIS A C 1
ATOM 568 O O . HIS A 1 73 ? -3.027 -1.507 14.656 1.00 84.12 73 HIS A O 1
ATOM 574 N N . LEU A 1 74 ? -2.779 0.369 15.845 1.00 86.94 74 LEU A N 1
ATOM 575 C CA . LEU A 1 74 ? -1.958 1.027 14.823 1.00 86.94 74 LEU A CA 1
ATOM 576 C C . LEU A 1 74 ? -0.640 0.284 14.560 1.00 86.94 74 LEU A C 1
ATOM 578 O O . LEU A 1 74 ? -0.245 0.119 13.405 1.00 86.94 74 LEU A O 1
ATOM 582 N N . ASN A 1 75 ? 0.024 -0.213 15.608 1.00 88.81 75 ASN A N 1
ATOM 583 C CA . ASN A 1 75 ? 1.220 -1.043 15.453 1.00 88.81 75 ASN A CA 1
ATOM 584 C C . ASN A 1 75 ? 0.939 -2.316 14.660 1.00 88.81 75 ASN A C 1
ATOM 586 O O . ASN A 1 75 ? 1.703 -2.644 13.749 1.00 88.81 75 ASN A O 1
ATOM 590 N N . HIS A 1 76 ? -0.160 -2.997 14.982 1.00 92.12 76 HIS A N 1
ATOM 591 C CA . HIS A 1 76 ? -0.607 -4.158 14.231 1.00 92.12 76 HIS A CA 1
ATOM 592 C C . HIS A 1 76 ? -0.895 -3.800 12.764 1.00 92.12 76 HIS A C 1
ATOM 594 O O . HIS A 1 76 ? -0.419 -4.503 11.879 1.00 92.12 76 HIS A O 1
ATOM 600 N N . CYS A 1 77 ? -1.568 -2.677 12.478 1.00 91.81 77 CYS A N 1
ATOM 601 C CA . CYS A 1 77 ? -1.825 -2.224 11.105 1.00 91.81 77 CYS A CA 1
ATOM 602 C C . CYS A 1 77 ? -0.543 -1.976 10.308 1.00 91.81 77 CYS A C 1
ATOM 604 O O . CYS A 1 77 ? -0.423 -2.457 9.181 1.00 91.81 77 CYS A O 1
ATOM 606 N N . TRP A 1 78 ? 0.428 -1.243 10.865 1.00 95.69 78 TRP A N 1
ATOM 607 C CA . TRP A 1 78 ? 1.702 -1.024 10.175 1.00 95.69 78 TRP A CA 1
ATOM 608 C C . TRP A 1 78 ? 2.428 -2.341 9.908 1.00 95.69 78 TRP A C 1
ATOM 610 O O . TRP A 1 78 ? 2.982 -2.515 8.823 1.00 95.69 78 TRP A O 1
ATOM 620 N N . ASP A 1 79 ? 2.419 -3.283 10.854 1.00 96.31 79 ASP A N 1
ATOM 621 C CA . ASP A 1 79 ? 3.047 -4.582 10.624 1.00 96.31 79 ASP A CA 1
ATOM 622 C C . ASP A 1 79 ? 2.284 -5.427 9.591 1.00 96.31 79 ASP A C 1
ATOM 624 O O . ASP A 1 79 ? 2.904 -6.007 8.702 1.00 96.31 79 ASP A O 1
ATOM 628 N N . TYR A 1 80 ? 0.952 -5.422 9.622 1.00 97.06 80 TYR A N 1
ATOM 629 C CA . TYR A 1 80 ? 0.107 -6.107 8.643 1.00 97.06 80 TYR A CA 1
ATOM 630 C C . TYR A 1 80 ? 0.343 -5.595 7.213 1.00 97.06 80 TYR A C 1
ATOM 632 O O . TYR A 1 80 ? 0.535 -6.381 6.277 1.00 97.06 80 TYR A O 1
ATOM 640 N N . VAL A 1 81 ? 0.417 -4.273 7.028 1.00 97.75 81 VAL A N 1
ATOM 641 C CA . VAL A 1 81 ? 0.731 -3.671 5.722 1.00 97.75 81 VAL A CA 1
ATOM 642 C C . VAL A 1 81 ? 2.163 -4.010 5.297 1.00 97.75 81 VAL A C 1
ATOM 644 O O . VAL A 1 81 ? 2.389 -4.360 4.137 1.00 97.75 81 VAL A O 1
ATOM 647 N N . ARG A 1 82 ? 3.131 -3.997 6.226 1.00 97.31 82 ARG A N 1
ATOM 648 C CA . ARG A 1 82 ? 4.516 -4.425 5.956 1.00 97.31 82 ARG A CA 1
ATOM 649 C C . ARG A 1 82 ? 4.561 -5.871 5.460 1.00 97.31 82 ARG A C 1
ATOM 651 O O . ARG A 1 82 ? 5.239 -6.148 4.473 1.00 97.31 82 ARG A O 1
ATOM 658 N N . GLN A 1 83 ? 3.861 -6.784 6.132 1.00 97.44 83 GLN A N 1
ATOM 659 C CA . GLN A 1 83 ? 3.776 -8.190 5.729 1.00 97.44 83 GLN A CA 1
ATOM 660 C C . GLN A 1 83 ? 3.164 -8.321 4.331 1.00 97.44 83 GLN A C 1
ATOM 662 O O . GLN A 1 83 ? 3.727 -9.004 3.481 1.00 97.44 83 GLN A O 1
ATOM 667 N N . THR A 1 84 ? 2.083 -7.589 4.052 1.00 97.31 84 THR A N 1
ATOM 668 C CA . THR A 1 84 ? 1.417 -7.597 2.740 1.00 97.31 84 THR A CA 1
ATOM 669 C C . THR A 1 84 ? 2.348 -7.142 1.614 1.00 97.31 84 THR A C 1
ATOM 671 O O . THR A 1 84 ? 2.427 -7.819 0.586 1.00 97.31 84 THR A O 1
ATOM 674 N N . ILE A 1 85 ? 3.092 -6.047 1.825 1.00 96.69 85 ILE A N 1
ATOM 675 C CA . ILE A 1 85 ? 4.112 -5.546 0.885 1.00 96.69 85 ILE A CA 1
ATOM 676 C C . ILE A 1 85 ? 5.194 -6.606 0.645 1.00 96.69 85 ILE A C 1
ATOM 678 O O . ILE A 1 85 ? 5.613 -6.825 -0.487 1.00 96.69 85 ILE A O 1
ATOM 682 N N . MET A 1 86 ? 5.642 -7.296 1.697 1.00 94.50 86 MET A N 1
ATOM 683 C CA . MET A 1 86 ? 6.664 -8.339 1.569 1.00 94.50 86 MET A CA 1
ATOM 684 C C . MET A 1 86 ? 6.152 -9.604 0.866 1.00 94.50 86 MET A C 1
ATOM 686 O O . MET A 1 86 ? 6.919 -10.238 0.147 1.00 94.50 86 MET A O 1
ATOM 690 N N . CYS A 1 87 ? 4.880 -9.965 1.045 1.00 96.94 87 CYS A N 1
ATOM 691 C CA . CYS A 1 87 ? 4.257 -11.111 0.376 1.00 96.94 87 CYS A CA 1
ATOM 692 C C . CYS A 1 87 ? 3.902 -10.834 -1.092 1.00 96.94 87 CYS A C 1
ATOM 694 O O . CYS A 1 87 ? 3.853 -11.765 -1.891 1.00 96.94 87 CYS A O 1
ATOM 696 N N . ASN A 1 88 ? 3.650 -9.573 -1.454 1.00 95.19 88 ASN A N 1
ATOM 697 C CA . ASN A 1 88 ? 3.335 -9.145 -2.819 1.00 95.19 88 ASN A CA 1
ATOM 698 C C . ASN A 1 88 ? 4.306 -8.024 -3.234 1.00 95.19 88 ASN A C 1
ATOM 700 O O . ASN A 1 88 ? 3.886 -6.869 -3.337 1.00 95.19 88 ASN A O 1
ATOM 704 N N . PRO A 1 89 ? 5.602 -8.333 -3.427 1.00 92.62 89 PRO A N 1
ATOM 705 C CA . PRO A 1 89 ? 6.612 -7.315 -3.682 1.00 92.62 89 PRO A CA 1
ATOM 706 C C . PRO A 1 89 ? 6.343 -6.591 -5.005 1.00 92.62 89 PRO A C 1
ATOM 708 O O . PRO A 1 89 ? 6.295 -7.219 -6.063 1.00 92.62 89 PRO A O 1
ATOM 711 N N . ASP A 1 90 ? 6.229 -5.262 -4.963 1.00 91.00 90 ASP A N 1
ATOM 712 C CA . ASP A 1 90 ? 6.257 -4.448 -6.179 1.00 91.00 90 ASP A CA 1
ATOM 713 C C . ASP A 1 90 ? 7.697 -4.380 -6.710 1.00 91.00 90 ASP A C 1
ATOM 715 O O . ASP A 1 90 ? 8.582 -3.775 -6.102 1.00 91.00 90 ASP A O 1
ATOM 719 N N . LEU A 1 91 ? 7.951 -5.036 -7.840 1.00 88.50 91 LEU A N 1
ATOM 720 C CA . LEU A 1 91 ? 9.273 -5.079 -8.472 1.00 88.50 91 LEU A CA 1
ATOM 721 C C . LEU A 1 91 ? 9.474 -3.968 -9.512 1.00 88.50 91 LEU A C 1
ATOM 723 O O . LEU A 1 91 ? 10.511 -3.936 -10.174 1.00 88.50 91 LEU A O 1
ATOM 727 N N . THR A 1 92 ? 8.511 -3.053 -9.651 1.00 86.50 92 THR A N 1
ATOM 728 C CA . THR A 1 92 ? 8.618 -1.896 -10.546 1.00 86.50 92 THR A CA 1
ATOM 729 C C . THR A 1 92 ? 9.837 -1.060 -10.173 1.00 86.50 92 THR A C 1
ATOM 731 O O . THR A 1 92 ? 10.083 -0.797 -8.996 1.00 86.50 92 THR A O 1
ATOM 734 N N . VAL A 1 93 ? 10.616 -0.642 -11.171 1.00 84.06 93 VAL A N 1
ATOM 735 C CA . VAL A 1 93 ? 11.749 0.263 -10.961 1.00 84.06 93 VAL A CA 1
ATOM 736 C C . VAL A 1 93 ? 11.286 1.697 -11.176 1.00 84.06 93 VAL A C 1
ATOM 738 O O . VAL A 1 93 ? 10.927 2.090 -12.284 1.00 84.06 93 VAL A O 1
ATOM 741 N N . GLU A 1 94 ? 11.329 2.480 -10.108 1.00 83.31 94 GLU A N 1
ATOM 742 C CA . GLU A 1 94 ? 10.942 3.883 -10.074 1.00 83.31 94 GLU A CA 1
ATOM 743 C C . GLU A 1 94 ? 12.178 4.772 -10.264 1.00 83.31 94 GLU A C 1
ATOM 745 O O . GLU A 1 94 ? 12.949 4.988 -9.322 1.00 83.31 94 GLU A O 1
ATOM 750 N N . TRP A 1 95 ? 12.428 5.232 -11.495 1.00 77.75 95 TRP A N 1
ATOM 751 C CA . TRP A 1 95 ? 13.637 5.992 -11.828 1.00 77.75 95 TRP A CA 1
ATOM 752 C C . TRP A 1 95 ? 13.672 7.388 -11.201 1.00 77.75 95 TRP A C 1
ATOM 754 O O . TRP A 1 95 ? 12.686 8.108 -11.065 1.00 77.75 95 TRP A O 1
ATOM 764 N N . ARG A 1 96 ? 14.882 7.804 -10.851 1.00 71.31 96 ARG A N 1
ATOM 765 C CA . ARG A 1 96 ? 15.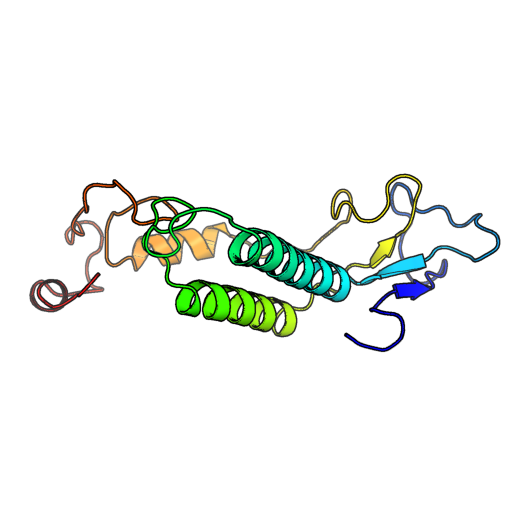197 9.110 -10.290 1.00 71.31 96 ARG A CA 1
ATOM 766 C C . ARG A 1 96 ? 15.409 10.114 -11.429 1.00 71.31 96 ARG A C 1
ATOM 768 O O . ARG A 1 96 ? 16.516 10.245 -11.946 1.00 71.31 96 ARG A O 1
ATOM 775 N N . GLY A 1 97 ? 14.310 10.715 -11.891 1.00 64.38 97 GLY A N 1
ATOM 776 C CA . GLY A 1 97 ? 14.290 11.848 -12.830 1.00 64.38 97 GLY A CA 1
ATOM 777 C C . GLY A 1 97 ? 14.225 13.205 -12.111 1.00 64.38 97 GLY A C 1
ATOM 778 O O . GLY A 1 97 ? 14.576 13.304 -10.944 1.00 64.38 97 GLY A O 1
ATOM 779 N N . GLU A 1 98 ? 13.734 14.257 -12.772 1.00 58.84 98 GLU A N 1
ATOM 780 C CA . GLU A 1 98 ? 13.558 15.596 -12.161 1.00 58.84 98 GLU A CA 1
ATOM 781 C C . GLU A 1 98 ? 12.459 15.629 -11.072 1.00 58.84 98 GLU A C 1
ATOM 783 O O . GLU A 1 98 ? 12.474 16.467 -10.172 1.00 58.84 98 GLU A O 1
ATOM 788 N N . HIS A 1 99 ? 11.536 14.663 -11.106 1.00 58.53 99 HIS A N 1
ATOM 789 C CA . HIS A 1 99 ? 10.456 14.475 -10.133 1.00 58.53 99 HIS A CA 1
ATOM 790 C C . HIS A 1 99 ? 10.573 13.100 -9.458 1.00 58.53 99 HIS A C 1
ATOM 792 O O . HIS A 1 99 ? 9.766 12.198 -9.684 1.00 58.53 99 HIS A O 1
ATOM 798 N N . GLU A 1 100 ? 11.638 12.907 -8.680 1.00 60.53 100 GLU A N 1
ATOM 799 C CA . GLU A 1 100 ? 11.925 11.641 -7.998 1.00 60.53 100 GLU A CA 1
ATOM 800 C C . GLU A 1 100 ? 10.836 11.239 -6.986 1.00 60.53 100 GLU A C 1
ATOM 802 O O . GLU A 1 100 ? 10.261 12.082 -6.300 1.00 60.53 100 GLU A O 1
ATOM 807 N N . GLY A 1 101 ? 10.617 9.927 -6.823 1.00 57.44 101 GLY A N 1
ATOM 808 C CA . GLY A 1 101 ? 9.989 9.371 -5.616 1.00 57.44 101 GLY A CA 1
ATOM 809 C C . GLY A 1 101 ? 8.513 9.713 -5.409 1.00 57.44 101 GLY A C 1
ATOM 810 O O . GLY A 1 101 ? 8.018 9.635 -4.291 1.00 57.44 101 GLY A O 1
ATOM 811 N N . THR A 1 102 ? 7.786 10.082 -6.460 1.00 67.12 102 THR A N 1
ATOM 812 C CA . THR A 1 102 ? 6.352 10.379 -6.337 1.00 67.12 102 THR A CA 1
ATOM 813 C C . THR A 1 102 ? 5.489 9.110 -6.319 1.00 67.12 102 THR A C 1
ATOM 815 O O . THR A 1 102 ? 4.341 9.156 -5.890 1.00 67.12 102 THR A O 1
ATOM 818 N N . GLY A 1 103 ? 6.019 7.976 -6.800 1.00 66.50 103 GLY A N 1
ATOM 819 C CA . GLY A 1 103 ? 5.264 6.738 -7.034 1.00 66.50 103 GLY A CA 1
ATOM 820 C C . GLY A 1 103 ? 4.334 6.786 -8.260 1.00 66.50 103 GLY A C 1
ATOM 821 O O . GLY A 1 103 ? 3.792 5.748 -8.658 1.00 66.50 103 GLY A O 1
ATOM 822 N N . TRP A 1 104 ? 4.190 7.952 -8.899 1.00 71.25 104 TRP A N 1
ATOM 823 C CA . TRP A 1 104 ? 3.309 8.203 -10.041 1.00 71.25 104 TRP A CA 1
ATOM 824 C C . TRP A 1 104 ? 4.046 8.091 -11.378 1.00 71.25 104 TRP A C 1
ATOM 826 O O . TRP A 1 104 ? 5.240 8.355 -11.465 1.00 71.25 104 TRP A O 1
ATOM 836 N N . GLY A 1 105 ? 3.317 7.728 -12.438 1.00 70.12 105 GLY A N 1
ATOM 837 C CA . GLY A 1 105 ? 3.856 7.662 -13.805 1.00 70.12 105 GLY A CA 1
ATOM 838 C C . GLY A 1 105 ? 4.571 6.354 -14.165 1.00 70.12 105 GLY A C 1
ATOM 839 O O . GLY A 1 105 ? 5.004 6.200 -15.304 1.00 70.12 105 GLY A O 1
ATOM 840 N N . TYR A 1 106 ? 4.648 5.395 -13.238 1.00 77.25 106 TYR A N 1
ATOM 841 C CA . TYR A 1 106 ? 5.218 4.069 -13.484 1.00 77.25 106 TYR A CA 1
ATOM 842 C C . TYR A 1 106 ? 4.135 3.060 -13.862 1.00 77.25 106 TYR A C 1
ATOM 844 O O . TYR A 1 106 ? 3.104 2.961 -13.190 1.00 77.25 106 TYR A O 1
ATOM 852 N N . GLN A 1 107 ? 4.382 2.289 -14.922 1.00 78.06 107 GLN A N 1
ATOM 853 C CA . GLN A 1 107 ? 3.504 1.187 -15.304 1.00 78.06 107 GLN A CA 1
ATOM 854 C C . GLN A 1 107 ? 3.569 0.080 -14.252 1.00 78.06 107 GLN A C 1
ATOM 856 O O . GLN A 1 107 ? 4.649 -0.371 -13.881 1.00 78.06 107 GLN A O 1
ATOM 861 N N . ARG A 1 108 ? 2.398 -0.366 -13.797 1.00 82.56 108 ARG A N 1
ATOM 862 C CA . ARG A 1 108 ? 2.237 -1.482 -12.864 1.00 82.56 108 ARG A CA 1
ATOM 863 C C . ARG A 1 108 ? 1.209 -2.454 -13.411 1.00 82.56 108 ARG A C 1
ATOM 865 O O . ARG A 1 108 ? 0.251 -2.047 -14.066 1.00 82.56 108 ARG A O 1
ATOM 872 N N . GLN A 1 109 ? 1.390 -3.730 -13.102 1.00 81.88 109 GLN A N 1
ATOM 873 C CA . GLN A 1 109 ? 0.365 -4.731 -13.350 1.00 81.88 109 GLN A CA 1
ATOM 874 C C . GLN A 1 109 ? -0.568 -4.794 -12.142 1.00 81.88 109 GLN A C 1
ATOM 876 O O . GLN A 1 109 ? -0.183 -5.246 -11.064 1.00 81.88 109 GLN A O 1
ATOM 881 N N . CYS A 1 110 ? -1.800 -4.329 -12.321 1.00 86.62 110 CYS A N 1
ATOM 882 C CA . CYS A 1 110 ? -2.829 -4.416 -11.293 1.00 86.62 110 CYS A CA 1
ATOM 883 C C . CYS A 1 110 ? -3.537 -5.774 -11.346 1.00 86.62 110 CYS A C 1
ATOM 885 O O . CYS A 1 110 ? -3.658 -6.390 -12.405 1.00 86.62 110 CYS A O 1
ATOM 887 N N . LYS A 1 111 ? -4.039 -6.221 -10.193 1.00 89.25 111 LYS A N 1
ATOM 888 C CA . LYS A 1 111 ? -5.010 -7.318 -10.130 1.00 89.25 111 LYS A CA 1
ATOM 889 C C . LYS A 1 111 ? -6.376 -6.777 -10.555 1.00 89.25 111 LYS A C 1
ATOM 891 O O . LYS A 1 111 ? -6.703 -5.636 -10.228 1.00 89.25 111 LYS A O 1
ATOM 896 N N . ASP A 1 112 ? -7.153 -7.586 -11.266 1.00 93.00 112 ASP A N 1
ATOM 897 C CA . ASP A 1 112 ? -8.529 -7.225 -11.601 1.00 93.00 112 ASP A CA 1
ATOM 898 C C . ASP A 1 112 ? -9.376 -7.188 -10.322 1.00 93.00 112 ASP A C 1
ATOM 900 O O . ASP A 1 112 ? -9.509 -8.190 -9.616 1.00 93.00 112 ASP A O 1
ATOM 904 N N . TRP A 1 113 ? -9.900 -6.005 -10.002 1.00 93.38 113 TRP A N 1
ATOM 905 C CA . TRP A 1 113 ? -10.668 -5.772 -8.786 1.00 93.38 113 TRP A CA 1
ATOM 906 C C . TRP A 1 113 ? -12.136 -6.171 -8.927 1.00 93.38 113 TRP A C 1
ATOM 908 O O . TRP A 1 113 ? -12.762 -6.471 -7.915 1.00 93.38 113 TRP A O 1
ATOM 918 N N . GLY A 1 114 ? -12.680 -6.216 -10.149 1.00 96.75 114 GLY A N 1
ATOM 919 C CA . GLY A 1 114 ? -14.103 -6.491 -10.384 1.00 96.75 114 GLY A CA 1
ATOM 920 C C . GLY A 1 114 ? -14.553 -7.829 -9.789 1.00 96.75 114 GLY A C 1
ATOM 921 O O . GLY A 1 114 ? -15.398 -7.836 -8.895 1.00 96.75 114 GLY A O 1
ATOM 922 N N . PRO A 1 115 ? -13.922 -8.957 -10.164 1.00 96.56 115 PRO A N 1
ATOM 923 C CA . PRO A 1 115 ? -14.272 -10.267 -9.617 1.00 96.56 115 PRO A CA 1
ATOM 924 C C . PRO A 1 115 ? -14.071 -10.380 -8.100 1.00 96.56 115 PRO A C 1
ATOM 926 O O . PRO A 1 115 ? -14.804 -11.105 -7.429 1.00 96.56 115 PRO A O 1
ATOM 929 N N . ILE A 1 116 ? -13.078 -9.672 -7.547 1.00 94.00 116 ILE A N 1
ATOM 930 C CA . ILE A 1 116 ? -12.811 -9.657 -6.101 1.00 94.00 116 ILE A CA 1
ATOM 931 C C . ILE A 1 116 ? -13.932 -8.909 -5.380 1.00 94.00 116 ILE A C 1
ATOM 933 O O . ILE A 1 116 ? -14.457 -9.399 -4.383 1.00 94.00 116 ILE A O 1
ATOM 937 N N . TYR A 1 117 ? -14.316 -7.746 -5.902 1.00 92.94 117 TYR A N 1
ATOM 938 C CA . TYR A 1 117 ? -15.395 -6.925 -5.371 1.00 92.94 117 TYR A CA 1
ATOM 939 C C . TYR A 1 117 ? -16.729 -7.679 -5.381 1.00 92.94 117 TYR A C 1
ATOM 941 O O . TYR A 1 117 ? -17.382 -7.778 -4.342 1.00 92.94 117 TYR A O 1
ATOM 949 N N . ASP A 1 118 ? -17.083 -8.290 -6.513 1.00 92.00 118 ASP A N 1
ATOM 950 C CA . ASP A 1 118 ? -18.313 -9.074 -6.660 1.00 92.00 118 ASP A CA 1
ATOM 951 C C . ASP A 1 118 ? -18.353 -10.248 -5.676 1.00 92.00 118 ASP A C 1
ATOM 953 O O . ASP A 1 118 ? -19.381 -10.527 -5.050 1.00 92.00 118 ASP A O 1
ATOM 957 N N . TRP A 1 119 ? -17.217 -10.935 -5.502 1.00 90.75 119 TRP A N 1
ATOM 958 C CA . TRP A 1 119 ? -17.107 -12.015 -4.530 1.00 90.75 119 TRP A CA 1
ATOM 959 C C . TRP A 1 119 ? -17.281 -11.499 -3.097 1.00 90.75 119 TRP A C 1
ATOM 961 O O . TRP A 1 119 ? -18.057 -12.084 -2.344 1.00 90.75 119 TRP A O 1
ATOM 971 N N . LEU A 1 120 ? -16.628 -10.396 -2.722 1.00 90.31 120 LEU A N 1
ATOM 972 C CA . LEU A 1 120 ? -16.745 -9.811 -1.382 1.00 90.31 120 LEU A CA 1
ATOM 973 C C . LEU A 1 120 ? -18.177 -9.361 -1.076 1.00 90.31 120 LEU A C 1
ATOM 975 O O . LEU A 1 120 ? -18.697 -9.691 -0.012 1.00 90.31 120 LEU A O 1
ATOM 979 N N . GLU A 1 121 ? -18.849 -8.671 -2.001 1.00 87.12 121 GLU A N 1
ATOM 980 C CA . GLU A 1 121 ? -20.242 -8.264 -1.797 1.00 87.12 121 GLU A CA 1
ATOM 981 C C . GLU A 1 121 ? -21.165 -9.475 -1.659 1.00 87.12 121 GLU A C 1
ATOM 983 O O . GLU A 1 121 ? -22.025 -9.491 -0.777 1.00 87.12 121 GLU A O 1
ATOM 988 N N . LYS A 1 122 ? -20.983 -10.514 -2.480 1.00 85.62 122 LYS A N 1
ATOM 989 C CA . LYS A 1 122 ? -21.809 -11.727 -2.421 1.00 85.62 122 LYS A CA 1
ATOM 990 C C . LYS A 1 122 ? -21.610 -12.540 -1.134 1.00 85.62 122 LYS A C 1
ATOM 992 O O . LYS A 1 122 ? -22.510 -13.285 -0.769 1.00 85.62 122 LYS A O 1
ATOM 997 N N . HIS A 1 123 ? -20.478 -12.400 -0.447 1.00 84.00 123 HIS A N 1
ATOM 998 C CA . HIS A 1 123 ? -20.169 -13.151 0.780 1.00 84.00 123 HIS A CA 1
ATOM 999 C C . HIS A 1 123 ? -20.085 -12.264 2.034 1.00 84.00 123 HIS A C 1
ATOM 1001 O O . HIS A 1 123 ? -19.607 -12.709 3.077 1.00 84.00 123 HIS A O 1
ATOM 1007 N N . ARG A 1 124 ? -20.547 -11.011 1.949 1.00 83.94 124 ARG A N 1
ATOM 1008 C CA . ARG A 1 124 ? -20.525 -10.054 3.063 1.00 83.94 124 ARG A CA 1
ATOM 1009 C C . ARG A 1 124 ? -21.387 -10.510 4.244 1.00 83.94 124 ARG A C 1
ATOM 1011 O O . ARG A 1 124 ? -22.403 -11.180 4.063 1.00 83.94 124 ARG A O 1
ATOM 1018 N N . ILE A 1 125 ? -21.008 -10.059 5.437 1.00 78.50 125 ILE A N 1
ATOM 1019 C CA . ILE A 1 125 ? -21.715 -10.349 6.696 1.00 78.50 125 ILE A CA 1
ATOM 1020 C C . ILE A 1 125 ? -22.549 -9.167 7.216 1.00 78.50 125 ILE A C 1
ATOM 1022 O O . ILE A 1 125 ? -23.435 -9.362 8.040 1.00 78.50 125 ILE A O 1
ATOM 1026 N N . THR A 1 126 ? -22.333 -7.954 6.693 1.00 78.50 126 THR A N 1
ATOM 1027 C CA . THR A 1 126 ? -23.162 -6.766 6.966 1.00 78.50 126 THR A CA 1
ATOM 1028 C C . THR A 1 126 ? -23.411 -5.966 5.682 1.00 78.50 126 THR A C 1
ATOM 1030 O O . THR A 1 126 ? -22.780 -6.204 4.649 1.00 78.50 126 THR A O 1
ATOM 1033 N N . ASN A 1 127 ? -24.356 -5.021 5.720 1.00 79.19 127 ASN A N 1
ATOM 1034 C CA . ASN A 1 127 ? -24.572 -4.032 4.656 1.00 79.19 127 ASN A CA 1
ATOM 1035 C C . ASN A 1 127 ? -23.870 -2.690 4.962 1.00 79.19 127 ASN A C 1
ATOM 1037 O O . ASN A 1 127 ? -24.232 -1.658 4.381 1.00 79.19 127 ASN A O 1
ATOM 1041 N N . ASP A 1 128 ? -22.908 -2.689 5.889 1.00 79.44 128 ASP A N 1
ATOM 1042 C CA . ASP A 1 128 ? -22.167 -1.489 6.272 1.00 79.44 128 ASP A CA 1
ATOM 1043 C C . ASP A 1 128 ? -21.297 -0.988 5.119 1.00 79.44 128 ASP A C 1
ATOM 1045 O O . ASP A 1 128 ? -20.918 -1.726 4.206 1.00 79.44 128 ASP A O 1
ATOM 1049 N N . ARG A 1 129 ? -20.998 0.311 5.142 1.00 78.31 129 ARG A N 1
ATOM 1050 C CA . ARG A 1 129 ? -20.173 0.969 4.128 1.00 78.31 129 ARG A CA 1
ATOM 1051 C C . ARG A 1 129 ? -19.131 1.856 4.785 1.00 78.31 129 ARG A C 1
ATOM 1053 O O . ARG A 1 129 ? -19.361 2.409 5.853 1.00 78.31 129 ARG A O 1
ATOM 1060 N N . GLY A 1 130 ? -18.025 2.052 4.076 1.00 79.81 130 GLY A N 1
ATOM 1061 C CA . GLY A 1 130 ? -16.895 2.849 4.543 1.00 79.81 130 GLY A CA 1
ATOM 1062 C C . GLY A 1 130 ? -15.750 1.988 5.071 1.00 79.81 130 GLY A C 1
ATOM 1063 O O . GLY A 1 130 ? -15.872 0.778 5.215 1.00 79.81 130 GLY A O 1
ATOM 1064 N N . ILE A 1 131 ? -14.606 2.633 5.304 1.00 78.88 131 ILE A N 1
ATOM 1065 C CA . ILE A 1 131 ? -13.378 1.983 5.796 1.00 78.88 131 ILE A CA 1
ATOM 1066 C C . ILE A 1 131 ? -13.317 2.022 7.327 1.00 78.88 131 ILE A C 1
ATOM 1068 O O . ILE A 1 131 ? -12.769 1.125 7.957 1.00 78.88 131 ILE A O 1
ATOM 1072 N N . LEU A 1 132 ? -13.876 3.073 7.931 1.00 75.31 132 LEU A N 1
ATOM 1073 C CA . LEU A 1 132 ? -13.893 3.269 9.374 1.00 75.31 132 LEU A CA 1
ATOM 1074 C C . LEU A 1 132 ? -15.319 3.089 9.887 1.00 75.31 132 LEU A C 1
ATOM 1076 O O . LEU A 1 132 ? -16.239 3.721 9.372 1.00 75.31 132 LEU A O 1
ATOM 1080 N N . ALA A 1 133 ? -15.484 2.314 10.956 1.00 68.19 133 ALA A N 1
ATOM 1081 C CA . ALA A 1 133 ? -16.766 2.094 11.634 1.00 68.19 133 ALA A CA 1
ATOM 1082 C C . ALA A 1 133 ? -17.238 3.305 12.477 1.00 68.19 133 ALA A C 1
ATOM 1084 O O . ALA A 1 133 ? -17.996 3.163 13.432 1.00 68.19 133 ALA A O 1
ATOM 1085 N N . LEU A 1 134 ? -16.754 4.512 12.175 1.00 63.00 134 LEU A N 1
ATOM 1086 C CA . LEU A 1 134 ? -17.016 5.708 12.970 1.00 63.00 134 LEU A CA 1
ATOM 1087 C C . LEU A 1 134 ? -18.275 6.410 12.466 1.00 63.00 134 LEU A C 1
ATOM 1089 O O . LEU A 1 134 ? -18.300 6.906 11.343 1.00 63.00 134 LEU A O 1
ATOM 1093 N N . GLY A 1 135 ? -19.295 6.494 13.322 1.00 59.53 135 GLY A N 1
ATOM 1094 C CA . GLY A 1 135 ? -20.469 7.341 13.092 1.00 59.53 135 GLY A CA 1
ATOM 1095 C C . GLY A 1 135 ? -21.466 6.834 12.044 1.00 59.53 135 GLY A C 1
ATOM 1096 O O . GLY A 1 135 ? -22.338 7.600 11.645 1.00 59.53 135 GLY A O 1
ATOM 1097 N N . TYR A 1 136 ? -21.367 5.576 11.608 1.00 61.94 136 TYR A N 1
ATOM 1098 C CA . TYR A 1 136 ? -22.352 4.957 10.718 1.00 61.94 136 TYR A CA 1
ATOM 1099 C C . TYR A 1 136 ? -23.344 4.093 11.500 1.00 61.94 136 TYR A C 1
ATOM 1101 O O . TYR A 1 136 ? -22.958 3.312 12.369 1.00 61.94 136 TYR A O 1
ATOM 1109 N N . GLU A 1 137 ? -24.630 4.219 11.167 1.00 65.25 137 GLU A N 1
ATOM 1110 C CA . GLU A 1 137 ? -25.654 3.274 11.612 1.00 65.25 137 GLU A CA 1
ATOM 1111 C C . GLU A 1 137 ? -25.378 1.902 10.995 1.00 65.25 137 GLU A C 1
ATOM 1113 O O . GLU A 1 137 ? -25.266 1.783 9.769 1.00 65.25 137 GLU A O 1
ATOM 1118 N N . ARG A 1 138 ? -25.288 0.877 11.848 1.00 67.94 138 ARG A N 1
ATOM 1119 C CA . ARG A 1 138 ? -25.135 -0.513 11.414 1.00 67.94 138 ARG A CA 1
ATOM 1120 C C . ARG A 1 138 ? -26.320 -0.915 10.550 1.00 67.94 138 ARG A C 1
ATOM 1122 O O . ARG A 1 138 ? -27.473 -0.685 10.920 1.00 67.94 138 ARG A O 1
ATOM 1129 N N . ARG A 1 139 ? -26.044 -1.554 9.418 1.00 73.12 139 ARG A N 1
ATOM 1130 C CA . ARG A 1 139 ? -27.064 -2.052 8.494 1.00 73.12 139 ARG A CA 1
ATOM 1131 C C . ARG A 1 139 ? -27.041 -3.577 8.505 1.00 73.12 139 ARG A C 1
ATOM 1133 O O . ARG A 1 139 ? -26.144 -4.168 7.895 1.00 73.12 139 ARG A O 1
ATOM 1140 N N . PRO A 1 140 ? -28.026 -4.222 9.158 1.00 69.75 140 PRO A N 1
ATOM 1141 C CA . PRO A 1 140 ? -28.134 -5.674 9.176 1.00 69.75 140 PRO A CA 1
ATOM 1142 C C . PRO A 1 140 ? -28.146 -6.254 7.762 1.00 69.75 140 PRO A C 1
ATOM 1144 O O . PRO A 1 140 ? -28.610 -5.608 6.812 1.00 69.75 140 PRO A O 1
ATOM 11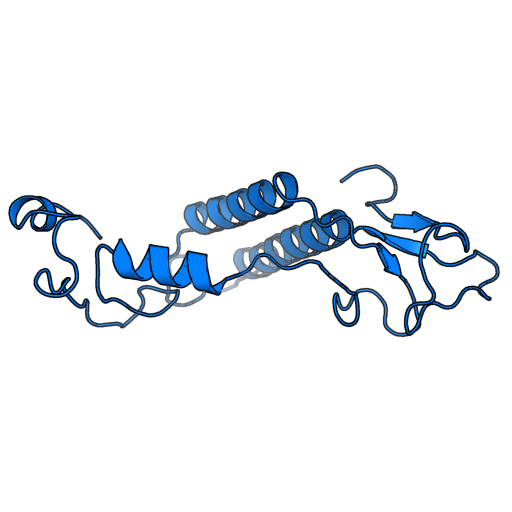47 N N . LEU A 1 141 ? -27.631 -7.473 7.622 1.00 73.88 141 LEU A N 1
ATOM 1148 C CA . LEU A 1 141 ? -27.640 -8.195 6.358 1.00 73.88 141 LEU A CA 1
ATOM 1149 C C . LEU A 1 141 ? -29.085 -8.482 5.919 1.00 73.88 141 LEU A C 1
ATOM 1151 O O . LEU A 1 141 ? -29.898 -8.974 6.696 1.00 73.88 141 LEU A O 1
ATOM 1155 N N . ASP A 1 142 ? -29.389 -8.210 4.650 1.00 71.62 142 ASP A N 1
ATOM 1156 C CA . ASP A 1 142 ? -30.642 -8.650 4.032 1.00 71.62 142 ASP A CA 1
ATOM 1157 C C . ASP A 1 142 ? -30.420 -10.059 3.468 1.00 71.62 142 ASP A C 1
ATOM 1159 O O . ASP A 1 142 ? -29.912 -10.227 2.354 1.00 71.62 142 ASP A O 1
ATOM 1163 N N . THR A 1 143 ? -30.762 -11.075 4.263 1.00 70.62 143 THR A N 1
ATOM 1164 C CA . THR A 1 143 ? -30.554 -12.496 3.932 1.00 70.62 143 THR A CA 1
ATOM 1165 C C . THR A 1 143 ? -31.368 -12.961 2.725 1.00 70.62 143 THR A C 1
ATOM 1167 O O . THR A 1 143 ? -31.011 -13.959 2.100 1.00 70.62 143 THR A O 1
ATOM 1170 N N . SER A 1 144 ? -32.400 -12.209 2.317 1.00 67.94 144 SER A N 1
ATOM 1171 C CA . SER A 1 144 ? -33.151 -12.481 1.083 1.00 67.94 144 SER A CA 1
ATOM 1172 C C . SER A 1 144 ? -32.347 -12.162 -0.184 1.00 67.94 144 SER A C 1
ATOM 1174 O O . SER A 1 144 ? -32.594 -12.740 -1.243 1.00 67.94 144 SER A O 1
ATOM 1176 N N . ARG A 1 145 ? -31.352 -11.270 -0.078 1.00 65.88 145 ARG A N 1
ATOM 1177 C CA . ARG A 1 145 ? -30.470 -10.851 -1.182 1.00 65.88 145 ARG A CA 1
ATOM 1178 C C . ARG A 1 145 ? -29.124 -11.563 -1.183 1.00 65.88 145 ARG A C 1
ATOM 1180 O O . ARG A 1 145 ? -28.417 -11.503 -2.186 1.00 65.88 145 ARG A O 1
ATOM 1187 N N . VAL A 1 146 ? -28.768 -12.218 -0.079 1.00 69.50 146 VAL A N 1
ATOM 1188 C CA . VAL A 1 146 ? -27.528 -12.994 0.073 1.00 69.50 146 VAL A CA 1
ATOM 1189 C C . VAL A 1 146 ? -27.857 -14.409 0.566 1.00 69.50 146 VAL A C 1
ATOM 1191 O O . VAL A 1 146 ? -27.485 -14.787 1.678 1.00 69.50 146 VAL A O 1
ATOM 1194 N N . PRO A 1 147 ? -28.622 -15.196 -0.213 1.00 57.84 147 PRO A N 1
ATOM 1195 C CA . PRO A 1 147 ? -29.085 -16.497 0.242 1.00 57.84 147 PRO A CA 1
ATOM 1196 C C . PRO A 1 147 ? -27.923 -17.499 0.327 1.00 57.84 147 PRO A C 1
ATOM 1198 O O . PRO A 1 147 ? -27.162 -17.668 -0.626 1.00 57.84 147 PRO A O 1
ATOM 1201 N N . GLY A 1 148 ? -27.827 -18.209 1.455 1.00 60.69 148 GLY A N 1
ATOM 1202 C CA . GLY A 1 148 ? -27.031 -19.436 1.572 1.00 60.69 148 GLY A CA 1
ATOM 1203 C C . GLY A 1 148 ? -25.612 -19.308 2.130 1.00 60.69 148 GLY A C 1
ATOM 1204 O O . GLY A 1 148 ? -24.891 -20.299 2.092 1.00 60.69 148 GLY A O 1
ATOM 1205 N N . VAL A 1 149 ? -25.203 -18.146 2.652 1.00 60.53 149 VAL A N 1
ATOM 1206 C CA . VAL A 1 149 ? -23.893 -18.011 3.330 1.00 60.53 149 VAL A CA 1
ATOM 1207 C C . VAL A 1 149 ? -24.028 -18.115 4.857 1.00 60.53 149 VAL A C 1
ATOM 1209 O O . VAL A 1 149 ? -23.146 -18.669 5.501 1.00 60.53 149 VAL A O 1
ATOM 1212 N N . TRP A 1 150 ? -25.155 -17.663 5.422 1.00 60.25 150 TRP A N 1
ATOM 1213 C CA . TRP A 1 150 ? -25.406 -17.616 6.869 1.00 60.25 150 TRP A CA 1
ATOM 1214 C C . TRP A 1 150 ? -26.887 -17.908 7.164 1.00 60.25 150 TRP A C 1
ATOM 1216 O O . TRP A 1 150 ? -27.769 -17.423 6.450 1.00 60.25 150 TRP A O 1
ATOM 1226 N N . SER A 1 151 ? -27.179 -18.715 8.184 1.00 60.78 151 SER A N 1
ATOM 1227 C CA . SER A 1 151 ? -28.528 -18.915 8.731 1.00 60.78 151 SER A CA 1
ATOM 1228 C C . SER A 1 151 ? -28.902 -17.778 9.693 1.00 60.78 151 SER A C 1
ATOM 1230 O O . SER A 1 151 ? -28.032 -17.066 10.183 1.00 60.78 151 SER A O 1
ATOM 1232 N N . ASN A 1 152 ? -30.193 -17.615 10.020 1.00 58.78 152 ASN A N 1
ATOM 1233 C CA . ASN A 1 152 ? -30.628 -16.610 11.007 1.00 58.78 152 ASN A CA 1
ATOM 1234 C C . ASN A 1 152 ? -29.915 -16.762 12.362 1.00 58.78 152 ASN A C 1
ATOM 1236 O O . ASN A 1 152 ? -29.644 -15.764 13.014 1.00 58.78 152 ASN A O 1
ATOM 1240 N N . LYS A 1 153 ? -29.572 -17.997 12.749 1.00 61.84 153 LYS A N 1
ATOM 1241 C CA . LYS A 1 153 ? -28.824 -18.294 13.973 1.00 61.84 153 LYS A CA 1
ATOM 1242 C C . LYS A 1 153 ? -27.367 -17.829 13.887 1.00 61.84 153 LYS A C 1
ATOM 1244 O O . LYS A 1 153 ? -26.816 -17.367 14.873 1.00 61.84 153 LYS A O 1
ATOM 1249 N N . ASP A 1 154 ? -26.765 -17.900 12.701 1.00 63.38 154 ASP A N 1
ATOM 1250 C CA . ASP A 1 154 ? -25.381 -17.467 12.490 1.00 63.38 154 ASP A CA 1
ATOM 1251 C C . ASP A 1 154 ? -25.227 -15.941 12.551 1.00 63.38 154 ASP A C 1
ATOM 1253 O O . ASP A 1 154 ? -24.108 -15.459 12.646 1.00 63.38 154 ASP A O 1
ATOM 1257 N N . LEU A 1 155 ? -26.332 -15.185 12.494 1.00 60.69 155 LEU A N 1
ATOM 1258 C CA . LEU A 1 155 ? -26.353 -13.722 12.581 1.00 60.69 155 LEU A CA 1
ATOM 1259 C C . LEU A 1 155 ? -26.606 -13.195 14.003 1.00 60.69 155 LEU A C 1
ATOM 1261 O O . LEU A 1 155 ? -26.360 -12.016 14.248 1.00 60.69 155 LEU A O 1
ATOM 1265 N N . GLU A 1 156 ? -27.095 -14.030 14.927 1.00 58.78 156 GLU A N 1
ATOM 1266 C CA . GLU A 1 156 ? -27.362 -13.644 16.325 1.00 58.78 156 GLU A CA 1
ATOM 1267 C C . GLU A 1 156 ? -26.068 -13.504 17.151 1.00 58.78 156 GLU A C 1
ATOM 1269 O O . GLU A 1 156 ? -26.039 -12.723 18.100 1.00 58.78 156 GLU A O 1
ATOM 1274 N N . ASP A 1 157 ? -24.996 -14.196 16.744 1.00 55.09 157 ASP A N 1
ATOM 1275 C CA . ASP A 1 157 ? -23.720 -14.297 17.472 1.00 55.09 157 ASP A CA 1
ATOM 1276 C C . ASP A 1 157 ? -22.548 -13.542 16.805 1.00 55.09 157 ASP A C 1
ATOM 1278 O O . ASP A 1 157 ? -21.406 -13.643 17.262 1.00 55.09 157 ASP A O 1
ATOM 1282 N N . ILE A 1 158 ? -22.776 -12.799 15.712 1.00 58.78 158 ILE A N 1
ATOM 1283 C CA . ILE A 1 158 ? -21.689 -12.034 15.082 1.00 58.78 158 ILE A CA 1
ATOM 1284 C C . ILE A 1 158 ? -21.444 -10.751 15.880 1.00 58.78 158 ILE A C 1
ATOM 1286 O O . ILE A 1 158 ? -22.127 -9.742 15.699 1.00 58.78 158 ILE A O 1
ATOM 1290 N N . ASP A 1 159 ? -20.426 -10.791 16.734 1.00 50.84 159 ASP A N 1
ATOM 1291 C CA . ASP A 1 159 ? -19.850 -9.604 17.365 1.00 50.84 159 ASP A CA 1
ATOM 1292 C C . ASP A 1 159 ? -19.037 -8.822 16.310 1.00 50.84 159 ASP A C 1
ATOM 1294 O O . ASP A 1 159 ? -17.836 -9.042 16.129 1.00 50.84 159 ASP A O 1
ATOM 1298 N N . VAL A 1 160 ? -19.727 -7.982 15.525 1.00 51.88 160 VAL A N 1
ATOM 1299 C CA . VAL A 1 160 ? -19.116 -6.942 14.663 1.00 51.88 160 VAL A CA 1
ATOM 1300 C C . VAL A 1 160 ? -19.151 -5.602 15.379 1.00 51.88 160 VAL A C 1
ATOM 1302 O O . VAL A 1 160 ? -20.220 -5.262 15.942 1.00 51.88 160 VAL A O 1
#

InterPro domains:
  IPR021765 Mycotoxin biosynthesis protein UstYa-like [PF11807] (30-123)
  IPR021765 Mycotoxin biosynthesis protein UstYa-like [PTHR33365] (28-127)

Secondary structure (DSSP, 8-state):
--GGGGEEEE-TTSS---TT--TTSTT-EEEEEHHHHHHHHHHHHHHHHHHHHHT--S-TTS-TTSS---HHHHHHHHHHHHHHHHHS----EEE-STTTT---S----PPP-HHHHHHHHHT-S----SSS-SSPPP----TTTSTTS--GGGGTS---

Organism: Colletotrichum higginsianum (strain IMI 349063) (NCBI:txid759273)

pLDDT: mean 77.81, std 12.91, range [50.84, 97.75]

Sequence (160 aa):
MPLGRGLVMVNRTGLPEMPGLNMSSPRGASGWTGIAHQLHCLYSTKHAFYDLYYNRTGDKTQPLFGVGWQLEHLNHCWDYVRQTIMCNPDLTVEWRGEHEGTGWGYQRQCKDWGPIYDWLEKHRITNDRGILALGYERRPLDTSRVPGVWSNKDLEDIDV